Protein AF-A0A9N9PJ08-F1 (afdb_monomer)

Structure (mmCIF, N/CA/C/O backbone):
data_AF-A0A9N9PJ08-F1
#
_entry.id   AF-A0A9N9PJ08-F1
#
loop_
_atom_site.group_PDB
_atom_site.id
_atom_site.type_symbol
_atom_site.label_atom_id
_atom_site.label_alt_id
_atom_site.label_comp_id
_atom_site.label_asym_id
_atom_site.label_entity_id
_atom_site.label_seq_id
_atom_site.pdbx_PDB_ins_code
_atom_site.Cartn_x
_atom_site.Cartn_y
_atom_site.Cartn_z
_atom_site.occupancy
_atom_site.B_iso_or_equiv
_atom_site.auth_seq_id
_atom_site.auth_comp_id
_atom_site.auth_asym_id
_atom_site.auth_atom_id
_atom_site.pdbx_PDB_model_num
ATOM 1 N N . ASN A 1 1 ? -20.632 4.768 3.266 1.00 58.75 1 ASN A N 1
ATOM 2 C CA . ASN A 1 1 ? -19.674 4.103 4.175 1.00 58.75 1 ASN A CA 1
ATOM 3 C C . ASN A 1 1 ? -20.055 4.492 5.597 1.00 58.75 1 ASN A C 1
ATOM 5 O O . ASN A 1 1 ? -20.096 5.685 5.852 1.00 58.75 1 ASN A O 1
ATOM 9 N N . LEU A 1 2 ? -20.427 3.549 6.471 1.00 72.38 2 LEU A N 1
ATOM 10 C CA . LEU A 1 2 ? -20.943 3.843 7.828 1.00 72.38 2 LEU A CA 1
ATOM 11 C C . LEU A 1 2 ? -19.830 4.139 8.851 1.00 72.38 2 LEU A C 1
ATOM 13 O O . LEU A 1 2 ? -20.046 4.856 9.819 1.00 72.38 2 LEU A O 1
ATOM 17 N N . LEU A 1 3 ? -18.624 3.627 8.604 1.00 73.25 3 LEU A N 1
ATOM 18 C CA . LEU A 1 3 ? -17.474 3.728 9.508 1.00 73.25 3 LEU A CA 1
ATOM 19 C C . LEU A 1 3 ? -17.016 5.158 9.845 1.00 73.25 3 LEU A C 1
ATOM 21 O O . LEU A 1 3 ? -16.795 5.420 11.023 1.00 73.25 3 LEU A O 1
ATOM 25 N N . PRO A 1 4 ? -16.924 6.106 8.888 1.00 78.38 4 PRO A N 1
ATOM 26 C CA . PRO A 1 4 ? -16.529 7.480 9.202 1.00 78.38 4 PRO A CA 1
ATOM 27 C C . PRO A 1 4 ? -17.504 8.157 10.168 1.00 78.38 4 PRO A C 1
ATOM 29 O O . PRO A 1 4 ? -17.087 8.909 11.036 1.00 78.38 4 PRO A O 1
ATOM 32 N N . ILE A 1 5 ? -18.798 7.841 10.044 1.00 79.94 5 ILE A N 1
ATOM 33 C CA . ILE A 1 5 ? -19.860 8.391 10.893 1.00 79.94 5 ILE A CA 1
ATOM 34 C C . ILE A 1 5 ? -19.722 7.850 12.321 1.00 79.94 5 ILE A C 1
ATOM 36 O O . ILE A 1 5 ? -19.830 8.608 13.277 1.00 79.94 5 ILE A O 1
ATOM 40 N N . ILE A 1 6 ? -19.421 6.555 12.469 1.00 77.88 6 ILE A N 1
ATOM 41 C CA . ILE A 1 6 ? -19.189 5.918 13.774 1.00 77.88 6 ILE A CA 1
ATOM 42 C C . ILE A 1 6 ? -17.945 6.504 14.452 1.00 77.88 6 ILE A C 1
ATOM 44 O O . ILE A 1 6 ? -17.975 6.767 15.654 1.00 77.88 6 ILE A O 1
ATOM 48 N N . PHE A 1 7 ? -16.867 6.727 13.694 1.00 80.50 7 PHE A N 1
ATOM 49 C CA . PHE A 1 7 ? -15.656 7.346 14.226 1.00 80.50 7 PHE A CA 1
ATOM 50 C C . PHE A 1 7 ? -15.925 8.767 14.708 1.00 80.50 7 PHE A C 1
ATOM 52 O O . PHE A 1 7 ? -15.599 9.071 15.849 1.00 80.50 7 PHE A O 1
ATOM 59 N N . ASP A 1 8 ? -16.608 9.589 13.917 1.00 81.12 8 ASP A N 1
ATOM 60 C CA . ASP A 1 8 ? -16.880 10.985 14.270 1.00 81.12 8 ASP A CA 1
ATOM 61 C C . ASP A 1 8 ? -17.848 11.116 15.465 1.00 81.12 8 ASP A C 1
ATOM 63 O O . ASP A 1 8 ? -17.638 11.915 16.377 1.00 81.12 8 ASP A O 1
ATOM 67 N N . GLN A 1 9 ? -18.879 10.265 15.534 1.00 82.94 9 GLN A N 1
ATOM 68 C CA . GLN A 1 9 ? -19.897 10.319 16.593 1.00 82.94 9 GLN A CA 1
ATOM 69 C C . GLN A 1 9 ? -19.430 9.756 17.943 1.00 82.94 9 GLN A C 1
ATOM 71 O O . GLN A 1 9 ? -19.914 10.193 18.989 1.00 82.94 9 GLN A O 1
ATOM 76 N N . HIS A 1 10 ? -18.503 8.791 17.950 1.00 81.69 10 HIS A N 1
ATOM 77 C CA . HIS A 1 10 ? -18.102 8.077 19.170 1.00 81.69 10 HIS A CA 1
ATOM 78 C C . HIS A 1 10 ? -16.665 8.345 19.630 1.00 81.69 10 HIS A C 1
ATOM 80 O O . HIS A 1 10 ? -16.295 7.878 20.713 1.00 81.69 10 HIS A O 1
ATOM 86 N N . TYR A 1 11 ? -15.876 9.131 18.886 1.00 83.62 11 TYR A N 1
ATOM 87 C CA . TYR A 1 11 ? -14.493 9.467 19.251 1.00 83.62 11 TYR A CA 1
ATOM 88 C C . TYR A 1 11 ? -14.377 10.024 20.675 1.00 83.62 11 TYR A C 1
ATOM 90 O O . TYR A 1 11 ? -13.531 9.588 21.452 1.00 83.62 11 TYR A O 1
ATOM 98 N N . ASN A 1 12 ? -15.277 10.938 21.046 1.00 85.12 12 ASN A N 1
ATOM 99 C CA . ASN A 1 12 ? -15.236 1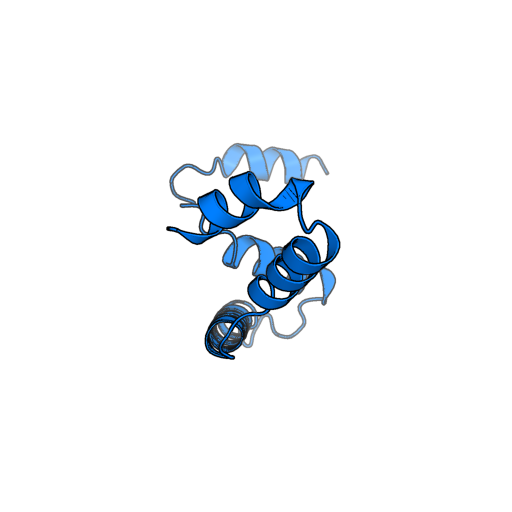1.617 22.343 1.00 85.12 12 ASN A CA 1
ATOM 100 C C . ASN A 1 12 ? -15.635 10.717 23.523 1.00 85.12 12 ASN A C 1
ATOM 102 O O . ASN A 1 12 ? -15.244 10.989 24.655 1.00 85.12 12 ASN A O 1
ATOM 106 N N . PHE A 1 13 ? -16.397 9.651 23.271 1.00 87.50 13 PHE A N 1
ATOM 107 C CA . PHE A 1 13 ? -16.861 8.734 24.314 1.00 87.50 13 PHE A CA 1
ATOM 108 C C . PHE A 1 13 ? -15.877 7.585 24.546 1.00 87.50 13 PHE A C 1
ATOM 110 O O . PHE A 1 13 ? -15.684 7.159 25.683 1.00 87.50 13 PHE A O 1
ATOM 117 N N . TYR A 1 14 ? -15.228 7.099 23.482 1.00 87.62 14 TYR A N 1
ATOM 118 C CA . TYR A 1 14 ? -14.335 5.940 23.541 1.00 87.62 14 TYR A CA 1
ATOM 119 C C . TYR A 1 14 ? -13.072 6.128 22.683 1.00 87.62 14 TYR A C 1
ATOM 121 O O . TYR A 1 14 ? -12.827 5.337 21.767 1.00 87.62 14 TYR A O 1
ATOM 129 N N . PRO A 1 15 ? -12.218 7.123 22.983 1.00 88.12 15 PRO A N 1
ATOM 130 C CA . PRO A 1 15 ? -11.104 7.503 22.110 1.00 88.12 15 PRO A CA 1
ATOM 131 C C . PRO A 1 15 ? -10.130 6.347 21.848 1.00 88.12 15 PRO A C 1
ATOM 133 O O . PRO A 1 15 ? -9.686 6.148 20.721 1.00 88.12 15 PRO A O 1
ATOM 136 N N . ASN A 1 16 ? -9.849 5.520 22.859 1.00 92.19 16 ASN A N 1
ATOM 137 C CA . ASN A 1 16 ? -8.934 4.383 22.721 1.00 92.19 16 ASN A CA 1
ATOM 138 C C . ASN A 1 16 ? -9.511 3.253 21.854 1.00 92.19 16 ASN A C 1
ATOM 140 O O . ASN A 1 16 ? -8.775 2.631 21.092 1.00 92.19 16 ASN A O 1
ATOM 144 N N . ILE A 1 17 ? -10.819 2.991 21.953 1.00 90.56 17 ILE A N 1
ATOM 145 C CA . ILE A 1 17 ? -11.490 1.946 21.164 1.00 90.56 17 ILE A CA 1
ATOM 146 C C . ILE A 1 17 ? -11.577 2.383 19.703 1.00 90.56 17 ILE A C 1
ATOM 148 O O . ILE A 1 17 ? -11.289 1.596 18.805 1.00 90.56 17 ILE A O 1
ATOM 152 N N . ILE A 1 18 ? -11.918 3.651 19.466 1.00 90.12 18 ILE A N 1
ATOM 153 C CA . ILE A 1 18 ? -11.970 4.218 18.119 1.00 90.12 18 ILE A CA 1
ATOM 154 C C . ILE A 1 18 ? -10.581 4.204 17.479 1.00 90.12 18 ILE A C 1
ATOM 156 O O . ILE A 1 18 ? -10.440 3.731 16.356 1.00 90.12 18 ILE A O 1
ATOM 160 N N . LYS A 1 19 ? -9.535 4.577 18.223 1.00 89.44 19 LYS A N 1
ATOM 161 C CA . LYS A 1 19 ? -8.152 4.503 17.737 1.00 89.44 19 LYS A CA 1
ATOM 162 C C . LYS A 1 19 ? -7.693 3.075 17.434 1.00 89.44 19 LYS A C 1
ATOM 164 O O . LYS A 1 19 ? -6.992 2.846 16.453 1.00 89.44 19 LYS A O 1
ATOM 169 N N . LEU A 1 20 ? -8.100 2.098 18.246 1.00 91.25 20 LEU A N 1
ATOM 170 C CA . LEU A 1 20 ? -7.834 0.686 17.966 1.00 91.25 20 LEU A CA 1
ATOM 171 C C . LEU A 1 20 ? -8.529 0.237 16.675 1.00 91.25 20 LEU A C 1
ATOM 173 O O . LEU A 1 20 ? -7.911 -0.439 15.856 1.00 91.25 20 LEU A O 1
ATOM 177 N N . LEU A 1 21 ? -9.787 0.633 16.472 1.00 89.50 21 LEU A N 1
ATOM 178 C CA . LEU A 1 21 ? -10.518 0.338 15.242 1.00 89.50 21 LEU A CA 1
ATOM 179 C C . LEU A 1 21 ? -9.838 0.972 14.028 1.00 89.50 21 LEU A C 1
ATOM 181 O O . LEU A 1 21 ? -9.650 0.278 13.037 1.00 89.50 21 LEU A O 1
ATOM 185 N N . GLU A 1 22 ? -9.408 2.232 14.100 1.00 88.69 22 GLU A N 1
ATOM 186 C CA . GLU A 1 22 ? -8.642 2.878 13.023 1.00 88.69 22 GLU A CA 1
ATOM 187 C C . GLU A 1 22 ? -7.396 2.069 12.640 1.00 88.69 22 GLU A C 1
ATOM 189 O O . GLU A 1 22 ? -7.148 1.838 11.456 1.00 88.69 22 GLU A O 1
ATOM 194 N N . ILE A 1 23 ? -6.641 1.581 13.631 1.00 90.44 23 ILE A N 1
ATOM 195 C CA . ILE A 1 23 ? -5.459 0.743 13.394 1.00 90.44 23 I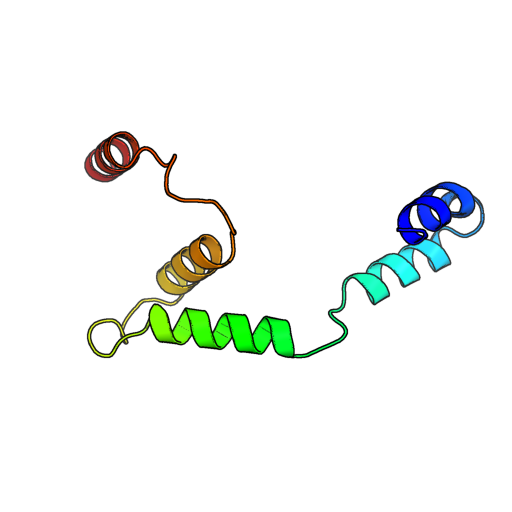LE A CA 1
ATOM 196 C C . ILE A 1 23 ? -5.861 -0.572 12.722 1.00 90.44 23 ILE A C 1
ATOM 198 O O . ILE A 1 23 ? -5.271 -0.938 11.708 1.00 90.44 23 ILE A O 1
ATOM 202 N N . VAL A 1 24 ? -6.873 -1.272 13.236 1.00 90.62 24 VAL A N 1
ATOM 203 C CA . VAL A 1 24 ? -7.333 -2.546 12.658 1.00 90.62 24 VAL A CA 1
ATOM 204 C C . VAL A 1 24 ? -7.820 -2.355 11.221 1.00 90.62 24 VAL A C 1
ATOM 206 O O . VAL A 1 24 ? -7.476 -3.150 10.353 1.00 90.62 24 VAL A O 1
ATOM 209 N N . TYR A 1 25 ? -8.550 -1.275 10.943 1.00 86.06 25 TYR A N 1
ATOM 210 C CA . TYR A 1 25 ? -9.030 -0.950 9.598 1.00 86.06 25 TYR A CA 1
ATOM 211 C C . TYR A 1 25 ? -7.930 -0.470 8.647 1.00 86.06 25 TYR A C 1
ATOM 213 O O . TYR A 1 25 ? -8.112 -0.543 7.432 1.00 86.06 25 TYR A O 1
ATOM 221 N N . SER A 1 26 ? -6.793 -0.002 9.163 1.00 87.38 26 SER A N 1
ATOM 222 C CA . SER A 1 26 ? -5.622 0.307 8.334 1.00 87.38 26 SER A CA 1
ATOM 223 C C . SER A 1 26 ? -4.935 -0.950 7.790 1.00 87.38 26 SER A C 1
ATOM 225 O O . SER A 1 26 ? -4.215 -0.876 6.793 1.00 87.38 26 SER A O 1
ATOM 227 N N . ILE A 1 27 ? -5.164 -2.107 8.424 1.00 87.75 27 ILE A N 1
ATOM 228 C CA . ILE A 1 27 ? -4.596 -3.381 7.997 1.00 87.75 27 ILE A CA 1
ATOM 229 C C . ILE A 1 27 ? -5.455 -3.927 6.849 1.00 87.75 27 ILE A C 1
ATOM 231 O O . ILE A 1 27 ? -6.654 -4.156 7.023 1.00 87.75 27 ILE A O 1
ATOM 235 N N . PRO A 1 28 ? -4.873 -4.163 5.663 1.00 82.56 28 PRO A N 1
ATOM 236 C CA . PRO A 1 28 ? -5.614 -4.738 4.553 1.00 82.56 28 PRO A CA 1
ATOM 237 C C . PRO A 1 28 ? -6.075 -6.155 4.903 1.00 82.56 28 PRO A C 1
ATOM 239 O O . PRO A 1 28 ? -5.293 -6.996 5.339 1.00 82.56 28 PRO A O 1
ATOM 242 N N . PHE A 1 29 ? -7.354 -6.435 4.653 1.00 83.50 29 PHE A N 1
ATOM 243 C CA . PHE A 1 29 ? -7.967 -7.736 4.936 1.00 83.50 29 PHE A CA 1
ATOM 244 C C . PHE A 1 29 ? -7.381 -8.888 4.096 1.00 83.50 29 PHE A C 1
ATOM 246 O O . PHE A 1 29 ? -7.555 -10.054 4.437 1.00 83.50 29 PHE A O 1
ATOM 253 N N . SER A 1 30 ? -6.701 -8.588 2.984 1.00 85.50 30 SER A N 1
ATOM 254 C CA . SER A 1 30 ? -6.187 -9.605 2.062 1.00 85.50 30 SER A CA 1
ATOM 255 C C . SER A 1 30 ? -4.787 -9.291 1.542 1.00 85.50 30 SER A C 1
ATOM 257 O O . SER A 1 30 ? -4.386 -8.129 1.451 1.00 85.50 30 SER A O 1
ATOM 259 N N . SER A 1 31 ? -4.078 -10.344 1.120 1.00 83.75 31 SER A N 1
ATOM 260 C CA . SER A 1 31 ? -2.782 -10.248 0.441 1.00 83.75 31 SER A CA 1
ATOM 261 C C . SER A 1 31 ? -2.877 -9.708 -0.992 1.00 83.75 31 SER A C 1
ATOM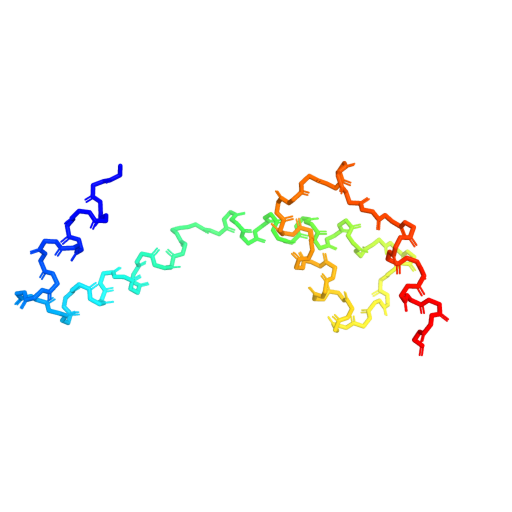 263 O O . SER A 1 31 ? -1.857 -9.369 -1.589 1.00 83.75 31 SER A O 1
ATOM 265 N N . VAL A 1 32 ? -4.088 -9.599 -1.551 1.00 83.62 32 VAL A N 1
ATOM 266 C CA . VAL A 1 32 ? -4.321 -9.306 -2.975 1.00 83.62 32 VAL A CA 1
ATOM 267 C C . VAL A 1 32 ? -3.696 -7.975 -3.398 1.00 83.62 32 VAL A C 1
ATOM 269 O O . VAL A 1 32 ? -3.126 -7.870 -4.483 1.00 83.62 32 VAL A O 1
ATOM 272 N N . GLU A 1 33 ? -3.747 -6.955 -2.543 1.00 77.56 33 GLU A N 1
ATOM 273 C CA . GLU A 1 33 ? -3.121 -5.658 -2.834 1.00 77.56 33 GLU A CA 1
ATOM 274 C C . GLU A 1 33 ? -1.586 -5.758 -2.906 1.00 77.56 33 GLU A C 1
ATOM 276 O O . GLU A 1 33 ? -0.954 -5.113 -3.746 1.00 77.56 33 GLU A O 1
ATOM 281 N N . TYR A 1 34 ? -0.977 -6.637 -2.106 1.00 81.06 34 TYR A N 1
ATOM 282 C CA . TYR A 1 34 ? 0.460 -6.908 -2.171 1.00 81.06 34 TYR A CA 1
ATOM 283 C C . TYR A 1 34 ? 0.829 -7.666 -3.451 1.00 81.06 34 TYR A C 1
ATOM 285 O O . TYR A 1 34 ? 1.812 -7.322 -4.107 1.00 81.06 34 TYR A O 1
ATOM 293 N N . GLU A 1 35 ? 0.019 -8.643 -3.865 1.00 85.75 35 GLU A N 1
ATOM 294 C CA . GLU A 1 35 ? 0.210 -9.398 -5.115 1.00 85.75 35 GLU A CA 1
ATOM 295 C C . GLU A 1 35 ? 0.131 -8.496 -6.356 1.00 85.75 35 GLU A C 1
ATOM 297 O O . GLU A 1 35 ? 0.925 -8.633 -7.296 1.00 85.75 35 GLU A O 1
ATOM 302 N N . ARG A 1 36 ? -0.759 -7.495 -6.340 1.00 84.75 36 ARG A N 1
ATOM 303 C CA . ARG A 1 36 ? -0.793 -6.441 -7.370 1.00 84.75 36 ARG A CA 1
ATOM 304 C C . ARG A 1 36 ? 0.483 -5.604 -7.364 1.00 84.75 36 ARG A C 1
ATOM 306 O O . ARG A 1 36 ? 1.004 -5.287 -8.435 1.00 84.75 36 ARG A O 1
ATOM 313 N N . GLY A 1 37 ? 1.002 -5.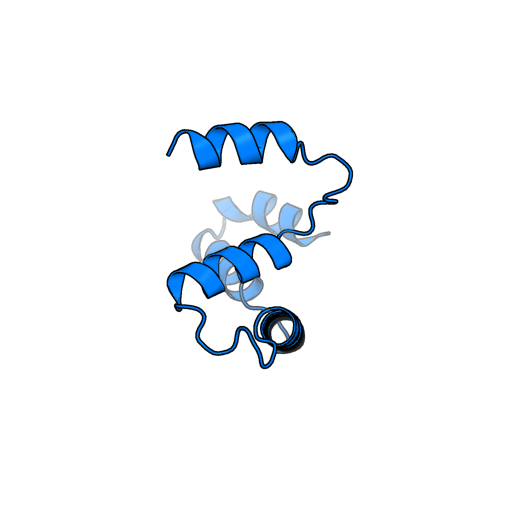269 -6.183 1.00 85.88 37 GLY A N 1
ATOM 314 C CA . GLY A 1 37 ? 2.289 -4.591 -6.019 1.00 85.88 37 GLY A CA 1
ATOM 315 C C . GLY A 1 37 ? 3.447 -5.379 -6.636 1.00 85.88 37 GLY A C 1
ATOM 316 O O . GLY A 1 37 ? 4.212 -4.824 -7.424 1.00 85.88 37 GLY A O 1
ATOM 317 N N . PHE A 1 38 ? 3.527 -6.685 -6.370 1.00 87.19 38 PHE A N 1
ATOM 318 C CA . PHE A 1 38 ? 4.535 -7.566 -6.970 1.00 87.19 38 PHE A CA 1
ATOM 319 C C . PHE A 1 38 ? 4.386 -7.686 -8.487 1.00 87.19 38 PHE A C 1
ATOM 321 O O . PHE A 1 38 ? 5.376 -7.616 -9.214 1.00 87.19 38 PHE A O 1
ATOM 328 N N . SER A 1 39 ? 3.155 -7.779 -8.987 1.00 87.56 39 SER A N 1
ATOM 329 C CA . SER A 1 39 ? 2.893 -7.796 -10.430 1.00 87.56 39 SER A CA 1
ATOM 330 C C . SER A 1 39 ? 3.389 -6.511 -11.105 1.00 87.56 39 SER A C 1
ATOM 332 O O . SER A 1 39 ? 4.083 -6.566 -12.120 1.00 87.56 39 SER A O 1
ATOM 334 N N . LYS A 1 40 ? 3.124 -5.342 -10.505 1.00 86.75 40 LYS A N 1
ATOM 335 C CA . LYS A 1 40 ? 3.657 -4.049 -10.973 1.00 86.75 40 LYS A CA 1
ATOM 336 C C . LYS A 1 40 ? 5.180 -3.977 -10.878 1.00 86.75 40 LYS A C 1
ATOM 338 O O . LYS A 1 40 ? 5.827 -3.449 -11.780 1.00 86.75 40 LYS A O 1
ATOM 343 N N . GLN A 1 41 ? 5.765 -4.529 -9.818 1.00 89.69 41 GLN A N 1
ATOM 344 C CA . GLN A 1 41 ? 7.215 -4.605 -9.668 1.00 89.69 41 GLN A CA 1
ATOM 345 C C . GLN A 1 41 ? 7.853 -5.423 -10.796 1.00 89.69 41 GLN A C 1
ATOM 347 O O . GLN A 1 41 ? 8.869 -4.992 -11.340 1.00 89.69 41 GLN A O 1
ATOM 352 N N . ASN A 1 42 ? 7.247 -6.547 -11.181 1.00 87.88 42 ASN A N 1
ATOM 353 C CA . ASN A 1 42 ? 7.723 -7.383 -12.286 1.00 87.88 42 ASN A CA 1
ATOM 354 C C . ASN A 1 42 ? 7.659 -6.643 -13.633 1.00 87.88 42 ASN A C 1
ATOM 356 O O . ASN A 1 42 ? 8.566 -6.779 -14.445 1.00 87.88 42 ASN A O 1
ATOM 360 N N . LEU A 1 43 ? 6.657 -5.782 -13.847 1.00 86.56 43 LEU A N 1
ATOM 361 C CA . LEU A 1 43 ? 6.601 -4.915 -15.034 1.00 86.56 43 LEU A CA 1
ATOM 362 C C . LEU A 1 43 ? 7.710 -3.847 -15.052 1.00 86.56 43 LEU A C 1
ATOM 364 O O . LEU A 1 43 ? 8.170 -3.447 -16.119 1.00 86.56 43 LEU A O 1
ATOM 368 N N . ILE A 1 44 ? 8.151 -3.368 -13.886 1.00 85.38 44 ILE A N 1
ATOM 369 C CA . ILE A 1 44 ? 9.242 -2.383 -13.777 1.00 85.38 44 ILE A CA 1
ATOM 370 C C . ILE A 1 44 ? 10.617 -3.060 -13.912 1.00 85.38 44 ILE A C 1
ATOM 372 O O . ILE A 1 44 ? 11.524 -2.513 -14.549 1.00 85.38 44 ILE A O 1
ATOM 376 N N . LYS A 1 45 ? 10.782 -4.244 -13.313 1.00 86.12 45 LYS A N 1
ATOM 377 C CA . LYS A 1 45 ? 11.987 -5.082 -13.376 1.00 86.12 45 LYS A CA 1
ATOM 378 C C . LYS A 1 45 ? 11.871 -6.117 -14.494 1.00 86.12 45 LYS A C 1
ATOM 380 O O . LYS A 1 45 ? 11.731 -7.308 -14.256 1.00 86.12 45 LYS A O 1
ATOM 385 N N . ILE A 1 46 ? 11.960 -5.625 -15.721 1.00 82.94 46 ILE A N 1
ATOM 386 C CA . ILE A 1 46 ? 12.174 -6.464 -16.904 1.00 82.94 46 ILE A CA 1
ATOM 387 C C . ILE A 1 46 ? 13.641 -6.903 -17.000 1.00 82.94 46 ILE A C 1
ATOM 389 O O . ILE A 1 46 ? 14.509 -6.289 -16.375 1.00 82.94 46 ILE A O 1
ATOM 393 N N . ASP A 1 47 ? 13.939 -7.903 -17.830 1.00 73.00 47 ASP A N 1
ATOM 394 C CA . ASP A 1 47 ? 15.271 -8.524 -17.936 1.00 73.00 47 ASP A CA 1
ATOM 395 C C . ASP A 1 47 ? 16.417 -7.517 -18.116 1.00 73.00 47 ASP A C 1
ATOM 397 O O . ASP A 1 47 ? 17.441 -7.597 -17.436 1.00 73.00 47 ASP A O 1
ATOM 401 N N . ILE A 1 48 ? 16.209 -6.488 -18.941 1.00 74.06 48 ILE A N 1
ATOM 402 C CA . ILE A 1 48 ? 17.193 -5.418 -19.180 1.00 74.06 48 ILE A CA 1
ATOM 403 C C . ILE A 1 48 ? 17.319 -4.408 -18.020 1.00 74.06 48 ILE A C 1
ATOM 405 O O . ILE A 1 48 ? 18.298 -3.670 -17.935 1.00 74.06 48 ILE A O 1
ATOM 409 N N . ARG A 1 49 ? 16.342 -4.358 -17.107 1.00 79.94 49 ARG A N 1
ATOM 410 C CA . ARG A 1 49 ? 16.251 -3.421 -15.969 1.00 79.94 49 ARG A CA 1
ATOM 411 C C . ARG A 1 49 ? 16.378 -4.112 -14.607 1.00 79.94 49 ARG A C 1
ATOM 413 O O . ARG A 1 49 ? 16.176 -3.471 -13.574 1.00 79.94 49 ARG A O 1
ATOM 420 N N . ASN A 1 50 ? 16.780 -5.382 -14.568 1.00 82.00 50 ASN A N 1
ATOM 421 C CA . ASN A 1 50 ? 16.873 -6.159 -13.326 1.00 82.00 50 ASN A CA 1
ATOM 422 C C . ASN A 1 50 ? 17.883 -5.611 -12.302 1.00 82.00 50 ASN A C 1
ATOM 4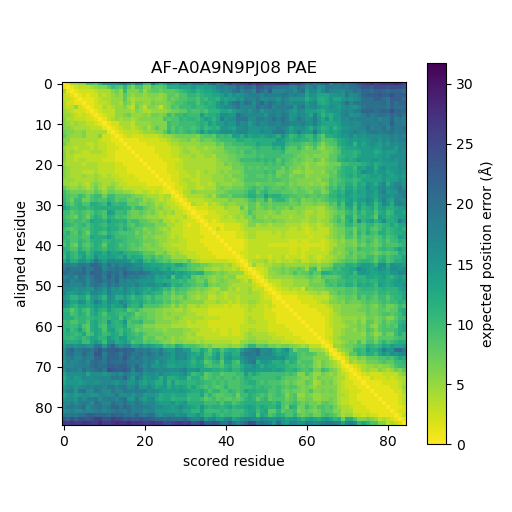24 O O . ASN A 1 50 ? 17.765 -5.884 -11.108 1.00 82.00 50 ASN A O 1
ATOM 428 N N . ARG A 1 51 ? 18.832 -4.772 -12.738 1.00 84.62 51 ARG A N 1
ATOM 429 C CA . ARG A 1 51 ? 19.829 -4.105 -11.879 1.00 84.62 51 ARG A CA 1
ATOM 430 C C . ARG A 1 51 ? 19.397 -2.736 -11.330 1.00 84.62 51 ARG A C 1
ATOM 432 O O . ARG A 1 51 ? 20.234 -1.987 -10.833 1.00 84.62 51 ARG A O 1
ATOM 439 N N . LEU A 1 52 ? 18.111 -2.382 -11.405 1.00 85.12 52 LEU A N 1
ATOM 440 C CA . LEU A 1 52 ? 17.593 -1.157 -10.786 1.00 85.12 52 LEU A CA 1
ATOM 441 C C . LEU A 1 52 ? 17.932 -1.102 -9.288 1.00 85.12 52 LEU A C 1
ATOM 443 O O . LEU A 1 52 ? 17.570 -1.998 -8.524 1.00 85.12 52 LEU A O 1
ATOM 447 N N . ARG A 1 53 ? 18.577 -0.008 -8.865 1.00 87.50 53 ARG A N 1
ATOM 448 C CA . ARG A 1 53 ? 18.840 0.276 -7.449 1.00 87.50 53 ARG A CA 1
ATOM 449 C C . ARG A 1 53 ? 17.517 0.367 -6.684 1.00 87.50 53 ARG A C 1
ATOM 451 O O . ARG A 1 53 ? 16.548 0.923 -7.200 1.00 87.50 53 ARG A O 1
ATOM 458 N N . ASN A 1 54 ? 17.497 -0.113 -5.441 1.00 86.75 54 ASN A N 1
ATOM 459 C CA . ASN A 1 54 ? 16.283 -0.158 -4.616 1.00 86.75 54 ASN A CA 1
ATOM 460 C C . ASN A 1 54 ? 15.586 1.206 -4.486 1.00 86.75 54 ASN A C 1
ATOM 462 O O . ASN A 1 54 ? 14.367 1.265 -4.587 1.00 86.75 54 ASN A O 1
ATOM 466 N N . ASN A 1 55 ? 16.343 2.302 -4.367 1.00 87.50 55 ASN A N 1
ATOM 467 C CA . ASN A 1 55 ? 15.772 3.653 -4.295 1.00 87.50 55 ASN A CA 1
ATOM 468 C C . ASN A 1 55 ? 14.982 4.014 -5.565 1.00 87.50 55 ASN A C 1
ATOM 470 O O . ASN A 1 55 ? 13.873 4.535 -5.487 1.00 87.50 55 ASN A O 1
ATOM 474 N N . ASN A 1 56 ? 15.528 3.682 -6.737 1.00 86.06 56 ASN A N 1
ATOM 475 C CA . ASN A 1 56 ? 14.880 3.951 -8.020 1.00 86.06 56 ASN A CA 1
ATOM 476 C C . ASN A 1 56 ? 13.665 3.040 -8.210 1.00 86.06 56 ASN A C 1
ATOM 478 O O . ASN A 1 56 ? 12.626 3.485 -8.686 1.00 86.06 56 ASN A O 1
ATOM 482 N N . LEU A 1 57 ? 13.778 1.772 -7.801 1.00 88.25 57 LEU A N 1
ATOM 483 C CA . LEU A 1 57 ? 12.655 0.839 -7.816 1.00 88.25 57 LEU A CA 1
ATOM 484 C C . LEU A 1 57 ? 11.500 1.343 -6.946 1.00 88.25 57 LEU A C 1
ATOM 486 O O . LEU A 1 57 ? 10.363 1.341 -7.402 1.00 88.25 57 LEU A O 1
ATOM 490 N N . TYR A 1 58 ? 11.796 1.802 -5.730 1.00 87.44 58 TYR A N 1
ATOM 491 C CA . TYR A 1 58 ? 10.812 2.358 -4.805 1.00 87.44 58 TYR A CA 1
ATOM 492 C C . TYR A 1 58 ? 10.083 3.566 -5.405 1.00 87.44 58 TYR A C 1
ATOM 494 O O . TYR A 1 58 ? 8.855 3.615 -5.377 1.00 87.44 58 TYR A O 1
ATOM 502 N N . LEU A 1 59 ? 10.817 4.503 -6.015 1.00 87.31 59 LEU A N 1
ATOM 503 C CA . LEU A 1 59 ? 10.240 5.645 -6.732 1.00 87.31 59 LEU A CA 1
ATOM 504 C C . LEU A 1 59 ? 9.301 5.203 -7.862 1.00 87.31 59 LEU A C 1
ATOM 506 O O . LEU A 1 59 ? 8.159 5.655 -7.924 1.00 87.31 59 LEU A O 1
ATOM 510 N N . PHE A 1 60 ? 9.747 4.289 -8.728 1.00 86.56 60 PHE A N 1
ATOM 511 C CA . PHE A 1 60 ? 8.927 3.808 -9.843 1.00 86.56 60 PHE A CA 1
ATOM 512 C C . PHE A 1 60 ? 7.690 3.039 -9.379 1.00 86.56 60 PHE A C 1
ATOM 514 O O . PHE A 1 60 ? 6.610 3.231 -9.936 1.00 86.56 60 PHE A O 1
ATOM 521 N N . LEU A 1 61 ? 7.823 2.203 -8.350 1.00 88.12 61 LEU A N 1
ATOM 522 C CA . LEU A 1 61 ? 6.700 1.477 -7.765 1.00 88.12 61 LEU A CA 1
ATOM 523 C C . LEU A 1 61 ? 5.689 2.452 -7.154 1.00 88.12 61 LEU A C 1
ATOM 525 O O . LEU A 1 61 ? 4.495 2.319 -7.397 1.00 88.12 61 LEU A O 1
ATOM 529 N N . SER A 1 62 ? 6.166 3.470 -6.434 1.00 86.69 62 SER A N 1
ATOM 530 C CA . SER A 1 62 ? 5.316 4.503 -5.832 1.00 86.69 62 SER A CA 1
ATOM 531 C C . SER A 1 62 ? 4.530 5.258 -6.902 1.00 86.69 62 SER A C 1
ATOM 533 O O . SER A 1 62 ? 3.314 5.377 -6.800 1.00 86.69 62 SER A O 1
ATOM 535 N N . LEU A 1 63 ? 5.195 5.690 -7.978 1.00 83.69 63 LEU A N 1
ATOM 536 C CA . LEU A 1 63 ? 4.537 6.332 -9.121 1.00 83.69 63 LEU A CA 1
ATOM 537 C C . LEU A 1 63 ? 3.533 5.407 -9.818 1.00 83.69 63 LEU A C 1
ATOM 539 O O . LEU A 1 63 ? 2.482 5.866 -10.245 1.00 83.69 63 LEU A O 1
ATOM 543 N N . SER A 1 64 ? 3.837 4.112 -9.921 1.00 82.94 64 SER A N 1
ATOM 544 C CA . SER A 1 64 ? 2.943 3.119 -10.527 1.00 82.94 64 SER A CA 1
ATOM 545 C C . SER A 1 64 ? 1.717 2.816 -9.659 1.00 82.94 64 SER A C 1
ATOM 547 O O . SER A 1 64 ? 0.649 2.484 -10.179 1.00 82.94 64 SER A O 1
ATOM 549 N N . LEU A 1 65 ? 1.850 2.889 -8.333 1.00 82.56 65 LEU A N 1
ATOM 550 C CA . LEU A 1 65 ? 0.756 2.690 -7.379 1.00 82.56 65 LEU A CA 1
ATOM 551 C C . LEU A 1 65 ? -0.137 3.924 -7.256 1.00 82.56 65 LEU A C 1
ATOM 553 O O . LEU A 1 65 ? -1.346 3.772 -7.087 1.00 82.56 65 LEU A O 1
ATOM 557 N N . VAL A 1 66 ? 0.429 5.125 -7.395 1.00 80.50 66 VAL A N 1
ATOM 558 C CA . VAL A 1 66 ? -0.350 6.357 -7.522 1.00 80.50 66 VAL A CA 1
ATOM 559 C C . VAL A 1 66 ? -1.151 6.260 -8.815 1.00 80.50 66 VAL A C 1
ATOM 561 O O . VAL A 1 66 ? -0.624 6.401 -9.913 1.00 80.50 66 VAL A O 1
ATOM 564 N N . ASN A 1 67 ? -2.446 5.992 -8.678 1.00 61.59 67 ASN A N 1
ATOM 565 C CA . ASN A 1 67 ? -3.381 5.778 -9.780 1.00 61.59 67 ASN A CA 1
ATOM 566 C C . ASN A 1 67 ? -3.741 7.112 -10.468 1.00 61.59 67 ASN A C 1
ATOM 568 O O . ASN A 1 67 ? -4.909 7.478 -10.590 1.00 61.59 67 ASN A O 1
ATOM 572 N N . LYS A 1 68 ? -2.729 7.904 -10.839 1.00 64.81 68 LYS A N 1
ATOM 573 C CA . LYS A 1 68 ? -2.893 9.139 -11.602 1.00 64.81 68 LYS A CA 1
A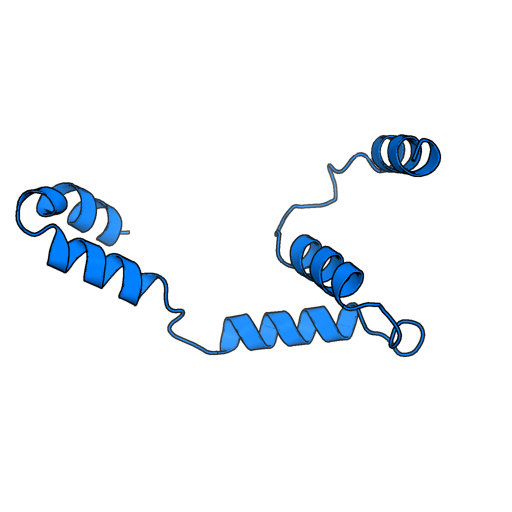TOM 574 C C . LYS A 1 68 ? -2.915 8.797 -13.078 1.00 64.81 68 LYS A C 1
ATOM 576 O O . LYS A 1 68 ? -2.051 8.087 -13.586 1.00 64.81 68 LYS A O 1
ATOM 581 N N . ASN A 1 69 ? -3.908 9.339 -13.769 1.00 65.81 69 ASN A N 1
ATOM 582 C CA . ASN A 1 69 ? -3.965 9.260 -15.213 1.00 65.81 69 ASN A CA 1
ATOM 583 C C . ASN A 1 69 ? -2.832 10.132 -15.763 1.00 65.81 69 ASN A C 1
ATOM 585 O O . ASN A 1 69 ? -2.879 11.355 -15.664 1.00 65.81 69 ASN A O 1
ATOM 589 N N . PHE A 1 70 ? -1.790 9.509 -16.309 1.00 71.06 70 PHE A N 1
A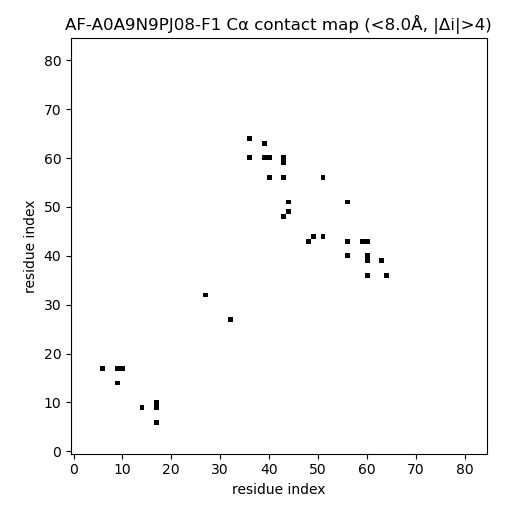TOM 590 C CA . PHE A 1 70 ? -0.642 10.234 -16.862 1.00 71.06 70 PHE A CA 1
ATOM 591 C C . PHE A 1 70 ? -0.973 11.017 -18.141 1.00 71.06 70 PHE A C 1
ATOM 593 O O . PHE A 1 70 ? -0.112 11.712 -18.668 1.00 71.06 70 PHE A O 1
ATOM 600 N N . LYS A 1 71 ? -2.218 10.934 -18.629 1.00 73.88 71 LYS A N 1
ATOM 601 C CA . LYS A 1 71 ? -2.697 11.700 -19.784 1.00 73.88 71 LYS A CA 1
ATOM 602 C C . LYS A 1 71 ? -2.507 13.209 -19.618 1.00 73.88 71 LYS A C 1
ATOM 604 O O . LYS A 1 71 ? -2.157 13.863 -20.589 1.00 73.88 71 LYS A O 1
ATOM 609 N N . ASP A 1 72 ? -2.666 13.720 -18.398 1.00 78.31 72 ASP A N 1
ATOM 610 C CA . ASP A 1 72 ? -2.550 15.155 -18.106 1.00 78.31 72 ASP A CA 1
ATOM 611 C C . ASP A 1 72 ? -1.168 15.534 -17.542 1.00 78.31 72 ASP A C 1
ATOM 613 O O . ASP A 1 72 ? -0.972 16.641 -17.039 1.00 78.31 72 ASP A O 1
ATOM 617 N N . PHE A 1 73 ? -0.202 14.607 -17.553 1.00 82.00 73 PHE A N 1
ATOM 618 C CA . PHE A 1 73 ? 1.132 14.884 -17.036 1.00 82.00 73 PHE A CA 1
ATOM 619 C C . PHE A 1 73 ? 1.978 15.626 -18.077 1.00 82.00 73 PHE A C 1
ATOM 621 O O . PHE A 1 73 ? 2.201 15.139 -19.182 1.00 82.00 73 PHE A O 1
ATOM 628 N N . ASP A 1 74 ? 2.495 16.794 -17.697 1.00 86.25 74 ASP A N 1
ATOM 629 C CA . ASP A 1 74 ?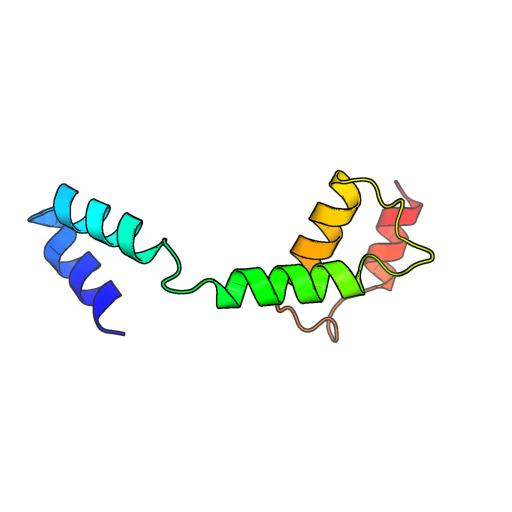 3.381 17.598 -18.540 1.00 86.25 74 ASP A CA 1
ATOM 630 C C . ASP A 1 74 ? 4.814 17.037 -18.525 1.00 86.25 74 ASP A C 1
ATOM 632 O O . ASP A 1 74 ? 5.652 17.365 -17.673 1.00 86.25 74 ASP A O 1
ATOM 636 N N . TYR A 1 75 ? 5.086 16.158 -19.488 1.00 84.69 75 TYR A N 1
ATOM 637 C CA . TYR A 1 75 ? 6.395 15.540 -19.676 1.00 84.69 75 TYR A CA 1
ATOM 638 C C . TYR A 1 75 ? 7.475 16.536 -20.113 1.00 84.69 75 TYR A C 1
ATOM 640 O O . TYR A 1 75 ? 8.640 16.345 -19.759 1.00 84.69 75 TYR A O 1
ATOM 648 N N . GLU A 1 76 ? 7.124 17.607 -20.829 1.00 87.81 76 GLU A N 1
ATOM 649 C CA . GLU A 1 76 ? 8.102 18.610 -21.263 1.00 87.81 76 GLU A CA 1
ATOM 650 C C . GLU A 1 76 ? 8.640 19.401 -20.075 1.00 87.81 76 GLU A C 1
ATOM 652 O O . GLU A 1 76 ? 9.849 19.623 -19.953 1.00 87.81 76 GLU A O 1
ATOM 657 N N . LYS A 1 77 ? 7.755 19.791 -19.155 1.00 88.44 77 LYS A N 1
ATOM 658 C CA . LYS A 1 77 ? 8.159 20.445 -17.910 1.00 88.44 77 LYS A CA 1
ATOM 659 C C . LYS A 1 77 ? 9.028 19.529 -17.055 1.00 88.44 77 LYS A C 1
ATOM 661 O O . LYS A 1 77 ? 10.035 19.985 -16.516 1.00 88.44 77 LYS A O 1
ATOM 666 N N . ALA A 1 78 ? 8.672 18.249 -16.950 1.00 86.31 78 ALA A N 1
ATOM 667 C CA . ALA A 1 78 ? 9.469 17.276 -16.208 1.00 86.31 78 ALA A CA 1
ATOM 668 C C . ALA A 1 78 ? 10.875 17.104 -16.809 1.00 86.31 78 ALA A C 1
ATOM 670 O O . ALA A 1 78 ? 11.857 17.096 -16.066 1.00 86.31 78 ALA A O 1
ATOM 671 N N . LEU A 1 79 ? 10.985 17.041 -18.141 1.00 88.38 79 LEU A N 1
ATOM 672 C CA . LEU A 1 79 ? 12.267 16.952 -18.844 1.00 88.38 79 LEU A CA 1
ATOM 673 C C . LEU A 1 79 ? 13.141 18.185 -18.585 1.00 88.38 79 LEU A C 1
ATOM 675 O O . LEU A 1 79 ? 14.320 18.038 -18.278 1.00 88.38 79 LEU A O 1
ATOM 679 N N . LYS A 1 80 ? 12.566 19.394 -18.651 1.00 92.75 80 LYS A N 1
ATOM 680 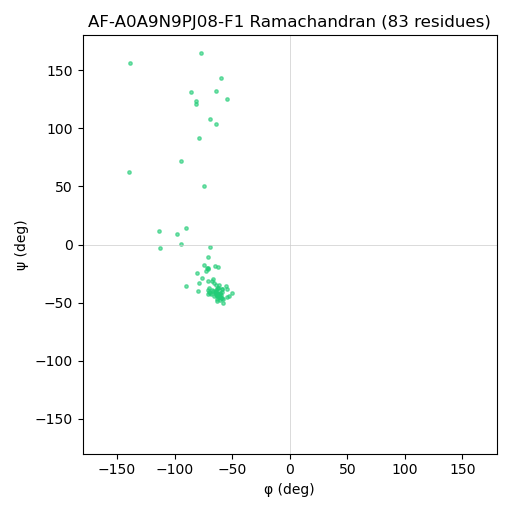C CA . LYS A 1 80 ? 13.290 20.643 -18.354 1.00 92.75 80 LYS A CA 1
ATOM 681 C C . LYS A 1 80 ? 13.852 20.657 -16.934 1.00 92.75 80 LYS A C 1
ATOM 683 O O . LYS A 1 80 ? 14.976 21.096 -16.738 1.00 92.75 80 LYS A O 1
ATOM 688 N N . ILE A 1 81 ? 13.093 20.170 -15.952 1.00 90.81 81 ILE A N 1
ATOM 689 C CA . ILE A 1 81 ? 13.568 20.067 -14.563 1.00 90.81 81 ILE A CA 1
ATOM 690 C C . ILE A 1 81 ? 14.715 19.059 -14.461 1.00 90.81 81 ILE A C 1
ATOM 692 O O . ILE A 1 81 ? 15.708 19.350 -13.808 1.00 90.81 81 ILE A O 1
ATOM 696 N N . TRP A 1 82 ? 14.592 17.902 -15.115 1.00 83.56 82 TRP A N 1
ATOM 697 C CA . TRP A 1 82 ? 15.615 16.858 -15.067 1.00 83.56 82 TRP A CA 1
ATOM 698 C C . TRP A 1 82 ? 16.929 17.275 -15.734 1.00 83.56 82 TRP A C 1
ATOM 700 O O . TRP A 1 82 ? 17.988 16.984 -15.199 1.00 83.56 82 TRP A O 1
ATOM 710 N N . LEU A 1 83 ? 16.870 17.979 -16.868 1.00 88.94 83 LEU A N 1
ATOM 711 C CA . LEU A 1 83 ? 18.060 18.490 -17.560 1.00 88.94 83 LEU A CA 1
ATOM 712 C C . LEU A 1 83 ? 18.740 19.654 -16.820 1.00 88.94 83 LEU A C 1
ATOM 714 O O . LEU A 1 83 ? 19.906 19.934 -17.082 1.00 88.94 83 LEU A O 1
ATOM 718 N N . ASN A 1 84 ? 18.011 20.331 -15.928 1.00 81.19 84 ASN A N 1
ATOM 719 C CA . ASN A 1 84 ? 18.523 21.418 -15.090 1.00 81.19 84 ASN A CA 1
ATOM 720 C C . ASN A 1 84 ? 18.985 20.943 -13.694 1.00 81.19 84 ASN A C 1
ATOM 722 O O . ASN A 1 84 ? 19.374 21.784 -12.881 1.00 81.19 84 ASN A O 1
ATOM 726 N N . MET A 1 85 ? 18.893 19.640 -13.399 1.00 54.22 85 MET A N 1
ATOM 727 C CA . MET A 1 85 ? 19.457 18.995 -12.203 1.00 54.22 85 MET A CA 1
ATOM 728 C C . MET A 1 85 ? 20.855 18.457 -12.492 1.00 54.22 85 MET A C 1
ATOM 730 O O . MET A 1 85 ? 21.697 18.559 -11.573 1.00 54.22 85 MET A O 1
#

Foldseek 3Di:
DCLVVCLVVCCVPCVPVSVVVVVVVVDDPDCVVVVVLVVQLPVCCDPVNVPDDPVRSVVSSVVVVPPDDCPPPDVVVVVVVVVVD

Mean predicted aligned error: 9.31 Å

Sequence (85 aa):
NLLPIIFDQHYNFYPNIIKLLEIVYSIPFSSVEYERGFSKQNLIKIDIRNRLRNNNLYLFLSLSLVNKNFKDFDYEKALKIWLNM

Radius of gyration: 19.82 Å; Cα contacts (8 Å, |Δi|>4): 18; chains: 1; bounding box: 41×32×46 Å

Solvent-accessible surface area (backbone atoms only — not comparable to full-atom values): 5253 Å² total; per-residue (Å²): 128,70,62,68,56,52,44,69,74,39,35,90,82,38,51,69,60,44,50,50,49,54,54,58,69,68,50,74,95,58,66,62,68,56,54,53,50,51,54,53,44,50,71,66,45,36,89,94,40,64,83,61,52,68,72,59,47,52,52,53,49,50,58,67,65,48,85,66,75,65,86,82,56,64,60,69,61,52,49,56,54,59,76,73,104

Secondary structure (DSSP, 8-state):
--HHHHHHHHTTT-HHHHHHHHHHHHS-SSTHHHHHHHHHHHHHS-GGGTT--HHHHHHHHHHHHS---GGG--HHHHHHHHHT-

pLDDT: mean 83.27, std 7.3, range [54.22, 92.75]

Organism: NCBI:txid1433469

InterPro domains:
  IPR008906 HAT, C-terminal dimerisation domain [PF05699] (8-57)
  IPR012337 Ribonuclease H-like superfamily [SSF53098] (14-57)

Nearest PDB structures (foldseek):
  4d1q-assembly1_A-2  TM=6.623E-01  e=2.487E+00  Musca domestica
  6dww-assembly1_A  TM=6.413E-01  e=2.487E+00  Musca domestica